Protein AF-A0A2V8HJT6-F1 (afdb_monomer_lite)

Foldseek 3Di:
DCVVCPPDHDCPPPDDDPVCVVVVVVVVLVVVQVVCCVPPVDHRPCPVPVQVVQFDDDDDDDDPPDDPCVVCVVVGGHDPDPPDD

Sequence (85 aa):
MSESMGPIADRSREHLGPSDIMIIRTRMRLIRAVQAFRDRRETPVGVDDPARYRQHSGSIILPRSADWAEATRDLRMAPVEESKV

Secondary structure (DSSP, 8-state):
--GGG-SS---TT----GGGHHHHHHHHHHHHHHHHHHHH-PPPTTTT-GGGG-BPP------TTS-HHHHTTTTTBPP------

Structure (mmCIF, N/CA/C/O backbone):
data_AF-A0A2V8HJT6-F1
#
_entry.id   AF-A0A2V8HJT6-F1
#
loop_
_atom_site.group_PDB
_atom_site.id
_atom_site.type_symbol
_atom_site.label_atom_id
_atom_site.label_alt_id
_atom_site.label_comp_id
_atom_site.label_asym_id
_atom_site.label_entity_id
_atom_site.label_seq_id
_atom_site.pdbx_PDB_ins_code
_atom_site.Cartn_x
_atom_site.Cartn_y
_atom_site.Cartn_z
_atom_site.occupancy
_atom_site.B_iso_or_equiv
_atom_site.auth_seq_id
_atom_site.auth_comp_id
_atom_site.auth_asym_id
_atom_site.auth_atom_id
_atom_site.pdbx_PDB_model_num
ATOM 1 N N . MET A 1 1 ? 12.032 2.155 7.453 1.00 50.84 1 MET A N 1
ATOM 2 C CA . MET A 1 1 ? 12.318 2.596 8.832 1.00 50.84 1 MET A CA 1
ATOM 3 C C . MET A 1 1 ? 11.008 2.508 9.604 1.00 50.84 1 MET A C 1
ATOM 5 O O 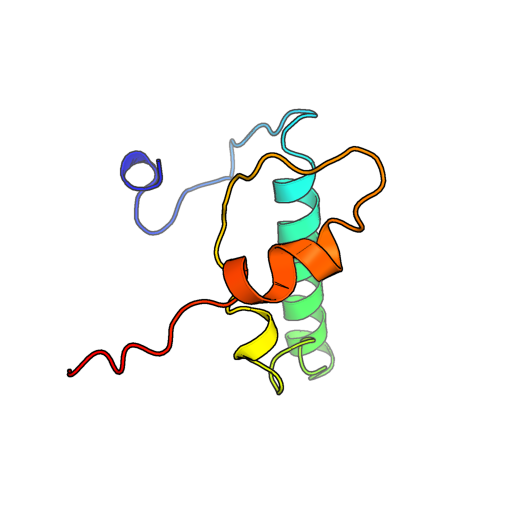. MET A 1 1 ? 10.208 3.427 9.536 1.00 50.84 1 MET A O 1
ATOM 9 N N . SER A 1 2 ? 10.735 1.348 10.204 1.00 64.00 2 SER A N 1
ATOM 10 C CA . SER A 1 2 ? 9.500 1.092 10.974 1.00 64.00 2 SER A CA 1
ATOM 11 C C . SER A 1 2 ? 9.792 0.876 12.460 1.00 64.00 2 SER A C 1
ATOM 13 O O . SER A 1 2 ? 8.896 0.980 13.286 1.00 64.00 2 SER A O 1
ATOM 15 N N . GLU A 1 3 ? 11.057 0.627 12.803 1.00 73.69 3 GLU A N 1
ATOM 16 C CA . GLU A 1 3 ? 11.504 0.307 14.160 1.00 73.69 3 GLU A CA 1
ATOM 17 C C . GLU A 1 3 ? 11.308 1.481 15.132 1.00 73.69 3 GLU A C 1
ATOM 19 O O . GLU A 1 3 ? 10.953 1.266 16.285 1.00 73.69 3 GLU A O 1
ATOM 24 N N . SER A 1 4 ? 11.445 2.730 14.667 1.00 80.44 4 SER A N 1
ATOM 25 C CA . SER A 1 4 ? 11.281 3.931 15.501 1.00 80.44 4 SER A CA 1
ATOM 26 C C . SER A 1 4 ? 9.826 4.320 15.780 1.00 80.44 4 SER A C 1
ATOM 28 O O . SER A 1 4 ? 9.567 5.047 16.734 1.00 80.44 4 SER A O 1
ATOM 30 N N . MET A 1 5 ? 8.867 3.858 14.970 1.00 84.12 5 MET A N 1
ATOM 31 C CA . MET A 1 5 ? 7.445 4.193 15.143 1.00 84.12 5 MET A CA 1
ATOM 32 C C . MET A 1 5 ? 6.748 3.306 16.185 1.00 84.12 5 MET A C 1
ATOM 34 O O . MET A 1 5 ? 5.614 3.590 16.571 1.00 84.12 5 MET A O 1
ATOM 38 N N . GLY A 1 6 ? 7.418 2.240 16.632 1.00 82.38 6 GLY A N 1
ATOM 39 C CA . GLY A 1 6 ? 6.853 1.245 17.532 1.00 82.38 6 GLY A CA 1
ATOM 40 C C . GLY A 1 6 ? 5.814 0.329 16.864 1.00 82.38 6 GLY A C 1
ATOM 41 O O . GLY A 1 6 ? 5.497 0.475 15.681 1.00 82.38 6 GLY A O 1
ATOM 42 N N . PRO A 1 7 ? 5.271 -0.640 17.622 1.00 85.25 7 PRO A N 1
ATOM 43 C CA . PRO A 1 7 ? 4.331 -1.636 17.102 1.00 85.25 7 PRO A CA 1
ATOM 44 C C . PRO A 1 7 ? 2.991 -1.026 16.667 1.00 85.25 7 PRO A C 1
ATOM 46 O O . PRO A 1 7 ? 2.375 -1.494 15.712 1.00 85.25 7 PRO A O 1
ATOM 49 N N . ILE A 1 8 ? 2.544 0.032 17.350 1.00 88.31 8 ILE A N 1
ATOM 50 C CA . ILE A 1 8 ? 1.348 0.803 17.004 1.00 88.31 8 ILE A CA 1
ATOM 51 C C . ILE A 1 8 ? 1.721 2.281 17.073 1.00 88.31 8 ILE A C 1
ATOM 53 O O . ILE A 1 8 ? 1.930 2.826 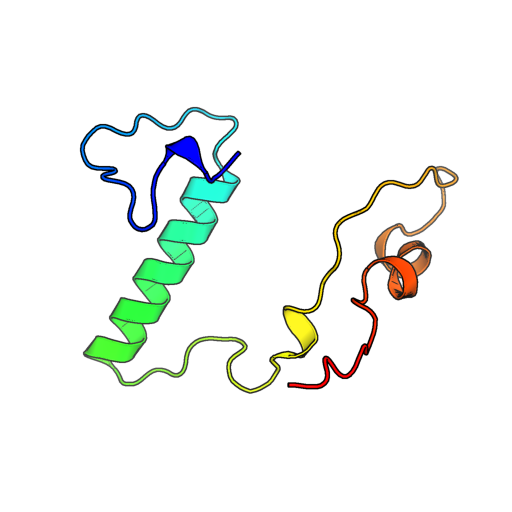18.153 1.00 88.31 8 ILE A O 1
ATOM 57 N N . ALA A 1 9 ? 1.799 2.924 15.911 1.00 86.88 9 ALA A N 1
ATOM 58 C CA . ALA A 1 9 ? 2.105 4.345 15.817 1.00 86.88 9 ALA A CA 1
ATOM 59 C C . ALA A 1 9 ? 0.869 5.196 16.160 1.00 86.88 9 ALA A C 1
ATOM 61 O O . ALA A 1 9 ? -0.185 5.019 15.539 1.00 86.88 9 ALA A O 1
ATOM 62 N N . ASP A 1 10 ? 1.009 6.162 17.074 1.00 89.50 10 ASP A N 1
ATOM 63 C CA . ASP A 1 10 ? 0.024 7.239 17.229 1.00 89.50 10 ASP A CA 1
ATOM 64 C C . ASP A 1 10 ? 0.122 8.189 16.027 1.00 89.50 10 ASP A C 1
ATOM 66 O O . ASP A 1 10 ? 1.162 8.798 15.770 1.00 89.50 10 ASP A O 1
ATOM 70 N N . ARG A 1 11 ? -0.972 8.297 15.268 1.00 90.00 11 ARG A N 1
ATOM 71 C CA . ARG A 1 11 ? -1.053 9.122 14.054 1.00 90.00 11 ARG A CA 1
ATOM 72 C C . ARG A 1 11 ? -1.948 10.346 14.204 1.00 90.00 11 ARG A C 1
ATOM 74 O O . ARG A 1 11 ?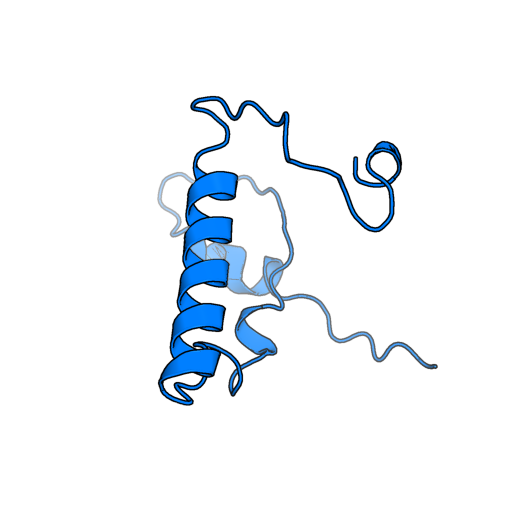 -2.220 11.015 13.213 1.00 90.00 11 ARG A O 1
ATOM 81 N N . SER A 1 12 ? -2.383 10.669 15.423 1.00 90.25 12 SER A N 1
ATOM 82 C CA . SER A 1 12 ? -3.244 11.828 15.706 1.00 90.25 12 SER A CA 1
ATOM 83 C C . SER A 1 12 ? -2.628 13.169 15.283 1.00 90.25 12 SER A C 1
ATOM 85 O O . SER A 1 12 ? -3.352 14.126 15.020 1.00 90.25 12 SER A O 1
ATOM 87 N N . ARG A 1 13 ? -1.293 13.233 15.187 1.00 89.62 13 ARG A N 1
ATOM 88 C CA . ARG A 1 13 ? -0.517 14.426 14.809 1.00 89.62 13 ARG A CA 1
ATOM 89 C C . ARG A 1 13 ? 0.237 14.280 13.483 1.00 89.62 13 ARG A C 1
ATOM 91 O O . ARG A 1 13 ? 1.136 15.073 13.198 1.00 89.62 13 ARG A O 1
ATOM 98 N N . GLU A 1 14 ? -0.065 13.251 12.696 1.00 92.56 14 GLU A N 1
ATOM 99 C CA . GLU A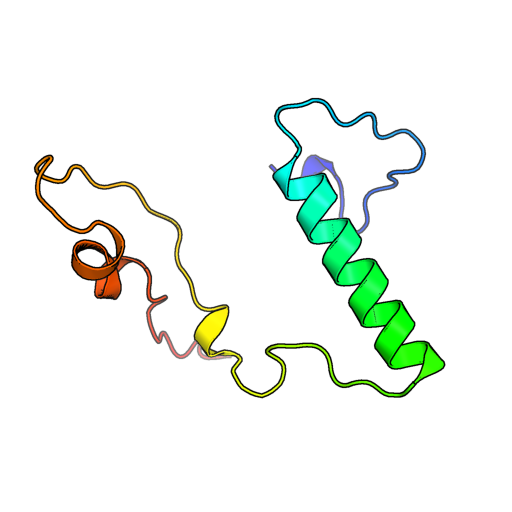 1 14 ? 0.613 13.001 11.422 1.00 92.56 14 GLU A CA 1
ATOM 100 C C . GLU A 1 14 ? 0.164 14.023 10.363 1.00 92.56 14 GLU A C 1
ATOM 102 O O . GLU A 1 14 ? -1.030 14.207 10.133 1.00 92.56 14 GLU A O 1
ATOM 107 N N . HIS A 1 15 ? 1.125 14.676 9.703 1.00 94.25 15 HIS A N 1
ATOM 108 C CA . HIS A 1 15 ? 0.877 15.637 8.626 1.00 94.25 15 HIS A CA 1
ATOM 109 C C . HIS A 1 15 ? 1.485 15.098 7.328 1.00 94.25 15 HIS A C 1
ATOM 111 O O . HIS A 1 15 ? 2.693 15.187 7.122 1.00 94.25 15 HIS A O 1
ATOM 117 N N . LEU A 1 16 ? 0.648 14.501 6.478 1.00 95.31 16 LEU A N 1
ATOM 118 C CA . LEU A 1 16 ? 1.072 13.890 5.216 1.00 95.31 16 LEU A CA 1
ATOM 119 C C . LEU A 1 16 ? 1.196 14.940 4.105 1.00 95.31 16 LEU A C 1
ATOM 121 O O . LEU A 1 16 ? 0.303 15.770 3.922 1.00 95.31 16 LEU A O 1
ATOM 125 N N . GLY A 1 17 ? 2.296 14.883 3.355 1.00 96.06 17 GLY A N 1
ATOM 126 C CA . GLY A 1 17 ? 2.559 15.757 2.217 1.00 96.06 17 GLY A CA 1
ATOM 127 C C . GLY A 1 17 ? 2.112 15.156 0.876 1.00 96.06 17 GLY A C 1
ATOM 128 O O . GLY A 1 17 ? 1.616 14.029 0.812 1.00 96.06 17 GLY A O 1
ATOM 129 N N . PRO A 1 18 ? 2.317 15.874 -0.245 1.00 96.81 18 PRO A N 1
ATOM 130 C CA . PRO A 1 18 ? 1.940 15.393 -1.578 1.00 96.81 18 PRO A CA 1
ATOM 131 C C . PRO A 1 18 ? 2.618 14.076 -1.994 1.00 96.81 18 PRO A C 1
ATOM 133 O O . PRO A 1 18 ? 2.008 13.261 -2.686 1.00 96.81 18 PRO A O 1
ATOM 136 N N . SER A 1 19 ? 3.857 13.837 -1.551 1.00 96.88 19 SER A N 1
ATOM 137 C CA . SER A 1 19 ? 4.595 12.588 -1.801 1.00 96.88 19 SER A CA 1
ATOM 138 C C . SER A 1 19 ? 3.957 11.364 -1.137 1.00 96.88 19 SER A C 1
ATOM 140 O O . SER A 1 19 ? 4.143 10.242 -1.602 1.00 96.88 19 SER A O 1
ATOM 142 N N . ASP A 1 20 ? 3.147 11.567 -0.097 1.00 96.62 20 ASP A N 1
ATOM 143 C CA . ASP A 1 20 ? 2.520 10.505 0.693 1.00 96.62 20 ASP A CA 1
ATOM 144 C C . ASP A 1 20 ? 1.171 10.049 0.119 1.00 96.62 20 ASP A C 1
ATOM 146 O O . ASP A 1 20 ? 0.399 9.341 0.772 1.00 96.62 20 ASP A O 1
ATOM 150 N N . ILE A 1 21 ? 0.859 10.419 -1.126 1.00 97.38 21 ILE A N 1
ATOM 151 C CA . ILE A 1 21 ? -0.428 10.117 -1.762 1.00 97.38 21 ILE A CA 1
ATOM 152 C C . ILE A 1 21 ? -0.780 8.623 -1.728 1.00 97.38 21 ILE A C 1
ATOM 154 O O . ILE A 1 21 ? -1.947 8.260 -1.553 1.00 97.38 21 ILE A O 1
ATOM 158 N N . MET A 1 22 ? 0.217 7.741 -1.837 1.00 96.38 22 MET A N 1
ATOM 159 C CA . MET A 1 22 ? 0.001 6.295 -1.751 1.00 96.38 22 MET A CA 1
ATOM 160 C C . MET A 1 22 ? -0.335 5.834 -0.331 1.00 96.38 22 MET A C 1
ATOM 162 O O . MET A 1 22 ? -1.165 4.937 -0.178 1.00 96.38 22 MET A O 1
ATOM 166 N N . ILE A 1 23 ? 0.216 6.476 0.704 1.00 94.75 23 ILE A N 1
ATOM 167 C CA . ILE A 1 23 ? -0.148 6.216 2.104 1.00 94.75 23 ILE A CA 1
ATOM 168 C C . ILE A 1 23 ? -1.616 6.590 2.319 1.00 94.75 23 ILE A C 1
ATOM 170 O O . ILE A 1 23 ? -2.396 5.771 2.812 1.00 94.75 23 ILE A O 1
ATOM 174 N N . ILE A 1 24 ? -2.012 7.789 1.878 1.00 96.25 24 ILE A N 1
ATOM 175 C CA . ILE A 1 24 ? -3.386 8.293 2.005 1.00 96.25 24 ILE A CA 1
ATOM 176 C C . ILE A 1 24 ? -4.369 7.345 1.309 1.00 96.25 24 ILE A C 1
ATOM 178 O O . ILE A 1 24 ? -5.315 6.854 1.928 1.00 96.25 24 ILE A O 1
ATOM 182 N N . ARG A 1 25 ? -4.134 7.037 0.026 1.00 97.00 25 ARG A N 1
ATOM 183 C CA . ARG A 1 25 ? -5.030 6.186 -0.775 1.00 97.00 25 ARG A CA 1
ATOM 184 C C . ARG A 1 25 ? -5.164 4.780 -0.198 1.00 97.00 25 ARG A C 1
ATOM 186 O O . ARG A 1 25 ? -6.278 4.264 -0.106 1.00 97.00 25 ARG A O 1
ATOM 193 N N . THR A 1 26 ? -4.050 4.181 0.218 1.00 94.69 26 THR A N 1
ATOM 194 C CA . THR A 1 26 ? -4.043 2.824 0.779 1.00 94.69 26 THR A CA 1
ATOM 195 C C . THR A 1 26 ? -4.827 2.776 2.086 1.00 94.69 26 THR A C 1
ATOM 197 O O . THR A 1 26 ? -5.721 1.943 2.233 1.00 94.69 26 THR A O 1
ATOM 200 N N . ARG A 1 27 ? -4.577 3.714 3.009 1.00 95.38 27 ARG A N 1
ATOM 201 C CA . ARG A 1 27 ? -5.298 3.768 4.290 1.00 95.38 27 ARG A CA 1
ATOM 202 C C . ARG A 1 27 ? -6.791 4.009 4.099 1.00 95.38 27 ARG A C 1
ATOM 204 O O . ARG A 1 27 ? -7.594 3.315 4.714 1.00 95.38 27 ARG A O 1
ATOM 211 N N . MET A 1 28 ? -7.173 4.915 3.198 1.00 95.81 28 MET A N 1
ATOM 212 C CA . MET A 1 28 ? -8.583 5.145 2.871 1.00 95.81 28 MET A CA 1
ATOM 213 C C . MET A 1 28 ? -9.261 3.883 2.329 1.00 95.81 28 MET A C 1
ATOM 215 O O . MET A 1 28 ? -10.410 3.610 2.675 1.00 95.81 28 MET A O 1
ATOM 219 N N . ARG A 1 29 ? -8.567 3.088 1.505 1.00 94.62 29 ARG A N 1
ATOM 220 C CA . ARG A 1 29 ? -9.114 1.826 0.994 1.00 94.62 29 ARG A CA 1
ATOM 221 C C . ARG A 1 29 ? -9.295 0.785 2.099 1.00 94.62 29 ARG A C 1
ATOM 223 O O . ARG A 1 29 ? -10.339 0.142 2.129 1.00 94.62 29 ARG A O 1
ATOM 230 N N . LEU A 1 30 ? -8.338 0.666 3.020 1.00 94.25 30 LEU A N 1
ATOM 231 C CA . LEU A 1 30 ? -8.439 -0.241 4.169 1.00 94.25 30 LEU A CA 1
ATOM 232 C C . LEU A 1 30 ? -9.587 0.151 5.109 1.00 94.25 30 LEU A C 1
ATOM 234 O O . LEU A 1 30 ? -10.400 -0.698 5.459 1.00 94.25 30 LEU A O 1
ATOM 238 N N . ILE A 1 31 ? -9.710 1.437 5.455 1.00 95.75 31 ILE A N 1
ATOM 239 C CA . ILE A 1 31 ? -10.793 1.939 6.319 1.00 95.75 31 ILE A CA 1
ATOM 240 C C . ILE A 1 31 ? -12.160 1.641 5.699 1.00 95.75 31 ILE A C 1
ATOM 242 O O . ILE A 1 31 ? -13.042 1.117 6.376 1.00 95.75 31 ILE A O 1
ATOM 246 N N . ARG A 1 32 ? -12.325 1.917 4.399 1.00 96.62 32 ARG A N 1
ATOM 247 C CA . ARG A 1 32 ? -13.573 1.625 3.680 1.00 96.62 32 ARG A CA 1
ATOM 248 C C . ARG A 1 32 ? -13.896 0.133 3.666 1.00 96.62 32 ARG A C 1
ATOM 250 O O . ARG A 1 32 ? -15.050 -0.219 3.873 1.00 96.62 32 ARG A O 1
ATOM 257 N N . ALA A 1 33 ? -12.901 -0.730 3.451 1.00 95.75 33 ALA A N 1
ATOM 258 C CA . ALA A 1 33 ? -13.095 -2.179 3.478 1.00 95.75 33 ALA A CA 1
ATOM 259 C C . ALA A 1 33 ? -13.540 -2.667 4.866 1.00 95.75 33 ALA A C 1
ATOM 261 O O . ALA A 1 33 ? -14.485 -3.443 4.969 1.00 95.75 33 ALA A O 1
ATOM 262 N N . VAL A 1 34 ? -12.926 -2.154 5.938 1.00 96.25 34 VAL A N 1
ATOM 263 C CA . VAL A 1 34 ? -13.311 -2.485 7.319 1.00 96.25 34 VAL A CA 1
ATOM 264 C C . VAL A 1 34 ? -14.728 -2.003 7.637 1.00 96.25 34 VAL A C 1
ATOM 266 O O . VAL A 1 34 ? -15.508 -2.752 8.218 1.00 96.25 34 VAL A O 1
ATOM 269 N N . GLN A 1 35 ? -15.088 -0.781 7.235 1.00 97.81 35 GLN A N 1
ATOM 270 C CA . GLN A 1 35 ? -16.444 -0.248 7.416 1.00 97.81 35 GLN A CA 1
ATOM 271 C C . GLN A 1 35 ? -17.483 -1.077 6.650 1.00 97.81 35 GLN A C 1
ATOM 273 O O . GLN A 1 35 ? -18.498 -1.464 7.220 1.00 97.81 35 GLN A O 1
ATOM 278 N N . ALA A 1 36 ? -17.211 -1.408 5.384 1.00 97.62 36 ALA A N 1
ATOM 279 C CA . ALA A 1 36 ? -18.083 -2.245 4.563 1.00 97.62 36 ALA A CA 1
ATOM 280 C C . ALA A 1 36 ? -18.282 -3.643 5.168 1.00 97.62 36 ALA A C 1
ATOM 282 O O . ALA A 1 36 ? -19.410 -4.132 5.244 1.00 97.62 36 ALA A O 1
ATOM 283 N N . PHE A 1 37 ? -17.209 -4.257 5.665 1.00 97.50 37 PHE A N 1
ATOM 284 C CA . PHE A 1 37 ? -17.289 -5.540 6.349 1.00 97.50 37 PHE A CA 1
ATOM 285 C C . PHE A 1 37 ? -18.100 -5.447 7.650 1.00 97.50 37 PHE A C 1
ATOM 287 O O . PHE A 1 37 ? -19.001 -6.253 7.871 1.00 97.50 37 PHE A O 1
ATOM 294 N N . ARG A 1 38 ? -17.832 -4.441 8.493 1.00 98.06 38 ARG A N 1
ATOM 295 C CA . ARG A 1 38 ? -18.552 -4.220 9.757 1.00 98.06 38 ARG A CA 1
ATOM 296 C C . ARG A 1 38 ? -20.052 -4.013 9.533 1.00 98.06 38 ARG A C 1
ATOM 298 O O . ARG A 1 38 ? -20.853 -4.628 10.229 1.00 98.06 38 ARG A O 1
ATOM 305 N N . ASP A 1 39 ? -20.413 -3.162 8.574 1.00 98.38 39 ASP A N 1
ATOM 306 C CA . ASP A 1 39 ? -21.791 -2.689 8.400 1.00 98.38 39 ASP A CA 1
ATOM 307 C C . ASP A 1 39 ? -22.629 -3.621 7.511 1.00 98.38 39 ASP A C 1
ATOM 309 O O . ASP A 1 39 ? -23.840 -3.722 7.693 1.00 98.38 39 ASP A O 1
ATOM 313 N N . ARG A 1 40 ? -22.003 -4.305 6.540 1.00 97.94 40 ARG A N 1
ATOM 314 C CA . ARG A 1 40 ? -22.702 -5.113 5.521 1.00 97.94 40 ARG A CA 1
ATOM 315 C C . ARG A 1 40 ? -22.188 -6.542 5.364 1.00 97.94 40 ARG A C 1
ATOM 317 O O . ARG A 1 40 ? -22.695 -7.251 4.502 1.00 97.94 40 ARG A O 1
ATOM 324 N N . ARG A 1 41 ? -21.196 -6.976 6.152 1.00 97.00 41 ARG A N 1
ATOM 325 C CA . ARG A 1 41 ? -20.521 -8.285 5.996 1.00 97.00 41 ARG A CA 1
ATOM 326 C C . ARG A 1 41 ? -19.910 -8.477 4.599 1.00 97.00 41 ARG A C 1
ATOM 328 O O . ARG A 1 41 ? -19.760 -9.602 4.137 1.00 97.00 41 ARG A O 1
ATOM 335 N N . GLU A 1 42 ? -19.560 -7.385 3.921 1.00 97.25 42 GLU A N 1
ATOM 336 C CA . GLU A 1 42 ? -18.949 -7.433 2.593 1.00 97.25 42 GLU A CA 1
ATOM 337 C C . GLU A 1 42 ? -17.508 -7.944 2.699 1.00 97.25 42 GLU A C 1
ATOM 339 O O . GLU A 1 42 ? -16.671 -7.306 3.342 1.00 97.25 42 GLU A O 1
ATOM 344 N N . THR A 1 43 ? -17.219 -9.097 2.087 1.00 94.62 43 THR A N 1
ATOM 345 C CA . THR A 1 43 ? -15.876 -9.688 2.081 1.00 94.62 43 THR A CA 1
ATOM 346 C C . THR A 1 43 ? -14.876 -8.726 1.431 1.00 94.62 43 THR A C 1
ATOM 348 O O . THR A 1 43 ? -15.076 -8.325 0.281 1.00 94.62 43 THR A O 1
ATOM 351 N N . PRO A 1 44 ? -13.782 -8.350 2.122 1.00 91.56 44 PRO A N 1
ATOM 352 C CA . PRO A 1 44 ? -12.749 -7.513 1.530 1.00 91.56 44 PRO A CA 1
ATOM 353 C C . PRO A 1 44 ? -12.146 -8.138 0.266 1.00 91.56 44 PRO A C 1
ATOM 355 O O . PRO A 1 44 ? -11.906 -9.341 0.189 1.00 91.56 44 PRO A O 1
ATOM 358 N N . VAL A 1 45 ? -11.853 -7.300 -0.730 1.00 86.56 45 VAL A N 1
ATOM 359 C CA . VAL A 1 45 ? -11.209 -7.749 -1.974 1.00 86.56 45 VAL A CA 1
ATOM 360 C C . VAL A 1 45 ? -9.864 -8.404 -1.664 1.00 86.56 45 VAL A C 1
ATOM 362 O O . VAL A 1 45 ? -9.054 -7.809 -0.959 1.00 86.56 45 VAL A O 1
ATOM 365 N N . GLY A 1 46 ? -9.622 -9.574 -2.262 1.00 86.00 46 GLY A N 1
ATOM 366 C CA . GLY A 1 46 ? -8.344 -10.292 -2.213 1.00 86.00 46 GLY A CA 1
ATOM 367 C C . GLY A 1 46 ? -8.215 -11.317 -1.085 1.00 86.00 46 GLY A C 1
ATOM 368 O O . GLY A 1 46 ? -7.203 -12.006 -1.040 1.00 86.00 46 GLY A O 1
ATOM 369 N N . VAL A 1 47 ? -9.231 -11.468 -0.224 1.00 89.19 47 VAL A N 1
ATOM 370 C CA . VAL A 1 47 ? -9.252 -12.507 0.827 1.00 89.19 47 VAL A CA 1
ATOM 371 C C . VAL A 1 47 ? -9.070 -13.911 0.239 1.00 89.19 47 VAL A C 1
ATOM 373 O O . VAL A 1 47 ? -8.265 -14.681 0.753 1.00 89.19 47 VAL A O 1
ATOM 376 N N . ASP A 1 48 ? -9.746 -14.207 -0.872 1.00 90.38 48 ASP A N 1
ATOM 377 C CA . ASP A 1 48 ? -9.726 -15.536 -1.502 1.00 90.38 48 ASP A CA 1
ATOM 378 C C . ASP A 1 48 ? -8.528 -15.762 -2.445 1.00 90.38 48 ASP A C 1
ATOM 380 O O . ASP A 1 48 ? -8.355 -16.853 -2.980 1.00 90.38 48 ASP A O 1
ATOM 384 N N . ASP A 1 49 ? -7.693 -14.741 -2.668 1.00 89.12 49 ASP A N 1
ATOM 385 C CA . ASP A 1 49 ? -6.522 -14.822 -3.552 1.00 89.12 49 ASP A 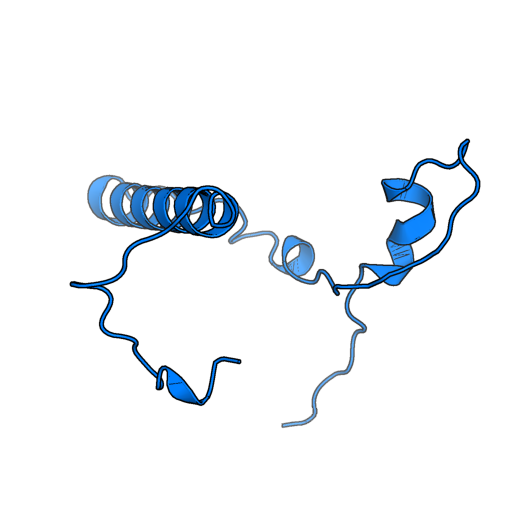CA 1
ATOM 386 C C . ASP A 1 49 ? -5.289 -14.172 -2.892 1.00 89.12 49 ASP A C 1
ATOM 388 O O . ASP A 1 49 ? -4.806 -13.117 -3.328 1.00 89.12 49 ASP A O 1
ATOM 392 N N . PRO A 1 50 ? -4.761 -14.784 -1.810 1.00 83.81 50 PRO A N 1
ATOM 393 C CA . PRO A 1 50 ? -3.633 -14.235 -1.061 1.00 83.81 50 PRO A CA 1
ATOM 394 C C . PRO A 1 50 ? -2.346 -14.158 -1.896 1.00 83.81 50 PRO A C 1
ATOM 396 O O . PRO A 1 50 ? -1.464 -13.346 -1.603 1.00 83.81 50 PRO A O 1
ATOM 399 N N . ALA A 1 51 ? -2.236 -14.955 -2.967 1.00 83.56 51 ALA A N 1
ATOM 400 C CA . ALA A 1 51 ? -1.092 -14.937 -3.874 1.00 83.56 51 ALA A CA 1
ATOM 401 C C . ALA A 1 51 ? -0.896 -13.564 -4.540 1.00 83.56 51 ALA A C 1
ATOM 403 O O . ALA A 1 51 ? 0.242 -13.177 -4.813 1.00 83.56 51 ALA A O 1
ATOM 404 N N . ARG A 1 52 ? -1.963 -12.769 -4.713 1.00 84.69 52 ARG A N 1
ATOM 405 C CA . ARG A 1 52 ? -1.864 -11.401 -5.257 1.00 84.69 52 ARG A CA 1
ATOM 406 C C . ARG A 1 52 ? -1.056 -10.443 -4.392 1.00 84.69 52 ARG A C 1
ATOM 408 O O . ARG A 1 52 ? -0.522 -9.472 -4.922 1.00 84.69 52 ARG A O 1
ATOM 415 N N . TYR A 1 53 ? -0.946 -10.699 -3.090 1.00 84.69 53 TYR A N 1
ATOM 416 C CA . TYR A 1 53 ? -0.165 -9.863 -2.176 1.00 84.69 53 TYR A CA 1
ATOM 417 C C . TYR A 1 53 ? 1.296 -10.301 -2.058 1.00 84.69 53 TYR A C 1
ATOM 419 O O . TYR A 1 53 ? 2.100 -9.579 -1.471 1.00 84.69 53 TYR A O 1
ATOM 427 N N . ARG A 1 54 ? 1.672 -11.445 -2.646 1.00 85.75 54 ARG A N 1
ATOM 428 C CA . ARG A 1 54 ? 3.047 -11.969 -2.649 1.00 85.75 54 ARG A CA 1
ATOM 429 C C . ARG A 1 54 ? 3.914 -11.294 -3.713 1.00 85.75 54 ARG A C 1
ATOM 431 O O . ARG A 1 54 ? 4.516 -11.962 -4.552 1.00 85.75 54 ARG A O 1
ATOM 438 N N . GLN A 1 55 ? 3.948 -9.966 -3.687 1.00 86.94 55 GLN A N 1
ATOM 439 C CA . GLN A 1 55 ? 4.753 -9.165 -4.600 1.00 86.94 55 GLN A CA 1
ATOM 440 C C . GLN A 1 55 ? 6.038 -8.703 -3.905 1.00 86.94 55 GLN A C 1
ATOM 442 O O . GLN A 1 55 ? 5.983 -8.107 -2.830 1.00 86.94 55 GLN A O 1
ATOM 447 N N . HIS A 1 56 ? 7.188 -8.963 -4.518 1.00 84.12 56 HIS A N 1
ATOM 448 C CA . HIS A 1 56 ? 8.489 -8.488 -4.062 1.00 84.12 56 HIS A CA 1
ATOM 449 C C . HIS A 1 56 ? 8.830 -7.152 -4.737 1.00 84.12 56 HIS A C 1
ATOM 451 O O . HIS A 1 56 ? 8.589 -6.963 -5.933 1.00 84.12 56 HIS A O 1
ATOM 457 N N . SER A 1 57 ? 9.377 -6.205 -3.972 1.00 84.69 57 SER A N 1
ATOM 458 C CA . SER A 1 57 ? 9.867 -4.941 -4.526 1.00 84.69 57 SER A CA 1
ATOM 459 C C . SER A 1 57 ? 11.225 -5.143 -5.197 1.00 84.69 57 SER A C 1
ATOM 461 O O . SER A 1 57 ? 12.033 -5.966 -4.785 1.00 84.69 57 SER A O 1
ATOM 463 N N . GLY A 1 58 ? 11.514 -4.388 -6.249 1.00 86.88 58 GLY A N 1
ATOM 464 C CA . GLY A 1 58 ? 12.779 -4.530 -6.959 1.00 86.88 58 GLY A CA 1
ATOM 465 C C . GLY A 1 58 ? 13.065 -3.344 -7.859 1.00 86.88 58 GLY A C 1
ATOM 466 O O . GLY A 1 58 ? 12.224 -2.463 -8.038 1.00 86.88 58 GLY A O 1
ATOM 467 N N . SER A 1 59 ? 14.268 -3.335 -8.421 1.00 90.12 59 SER A N 1
ATOM 468 C CA . SER A 1 59 ? 14.700 -2.359 -9.415 1.00 90.12 59 SER A CA 1
ATOM 469 C C . SER A 1 59 ? 15.434 -3.082 -10.537 1.00 90.12 59 SER A C 1
ATOM 471 O O . SER A 1 59 ? 16.223 -3.989 -10.278 1.00 90.12 59 SER A O 1
ATOM 473 N N . ILE A 1 60 ? 15.155 -2.697 -11.779 1.00 93.00 60 ILE A N 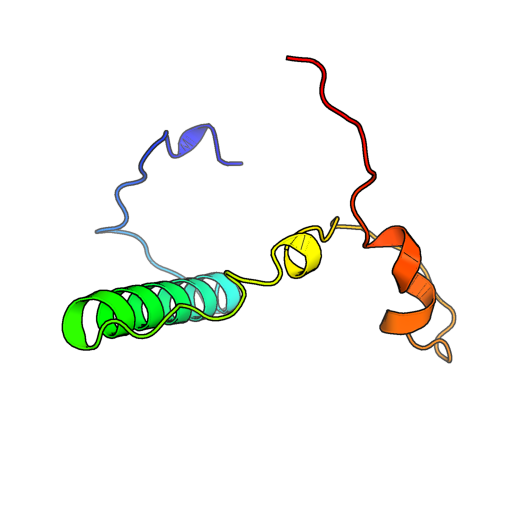1
ATOM 474 C CA . ILE A 1 60 ? 15.759 -3.265 -12.985 1.00 93.00 60 ILE A CA 1
ATOM 475 C C . ILE A 1 60 ? 15.798 -2.203 -14.084 1.00 93.00 60 ILE A C 1
ATOM 477 O O . ILE A 1 60 ? 14.925 -1.338 -14.160 1.00 93.00 60 ILE A O 1
ATOM 481 N N . ILE A 1 61 ? 16.817 -2.273 -14.938 1.00 96.12 61 ILE A N 1
ATOM 482 C CA . ILE A 1 61 ? 16.935 -1.440 -16.135 1.00 96.12 61 ILE A CA 1
ATOM 483 C C . ILE A 1 61 ? 16.398 -2.245 -17.318 1.00 96.12 61 ILE A C 1
ATOM 485 O O . ILE A 1 61 ? 16.893 -3.333 -17.601 1.00 96.12 61 ILE A O 1
ATOM 489 N N . LEU A 1 62 ? 15.398 -1.703 -18.012 1.00 96.38 62 LEU A N 1
ATOM 490 C CA . LEU A 1 62 ? 14.796 -2.317 -19.194 1.00 96.38 62 LEU A CA 1
ATOM 491 C C . LEU A 1 62 ? 15.004 -1.431 -20.432 1.00 96.38 62 LEU A C 1
ATOM 493 O O . LEU A 1 62 ? 15.046 -0.202 -20.304 1.00 96.38 62 LEU A O 1
ATOM 497 N N . PRO A 1 63 ? 15.089 -2.016 -21.641 1.00 97.19 63 PRO A N 1
ATOM 498 C CA . PRO A 1 63 ? 14.965 -1.257 -22.880 1.00 97.19 63 PRO A CA 1
ATOM 499 C C . PRO A 1 63 ? 13.650 -0.470 -22.913 1.00 97.19 63 PRO A C 1
ATOM 501 O O . PRO A 1 63 ? 12.621 -0.947 -22.440 1.00 97.19 63 PRO A O 1
ATOM 504 N N . ARG A 1 64 ? 13.652 0.718 -23.531 1.00 96.19 64 ARG A N 1
ATOM 505 C CA . ARG A 1 64 ? 12.475 1.611 -23.580 1.00 96.19 64 ARG A CA 1
ATOM 506 C C . ARG A 1 64 ? 11.222 0.956 -24.174 1.00 96.19 64 ARG A C 1
ATOM 508 O O . ARG A 1 64 ? 10.117 1.347 -23.821 1.00 96.19 64 ARG A O 1
ATOM 515 N N . SER A 1 65 ? 11.397 0.018 -25.099 1.00 97.06 65 SER A N 1
ATOM 516 C CA . SER A 1 65 ? 10.309 -0.682 -25.788 1.00 97.06 65 SER A CA 1
ATOM 517 C C . SER A 1 65 ? 9.727 -1.860 -25.003 1.00 97.06 65 SER A C 1
ATOM 519 O O . SER A 1 65 ? 8.749 -2.446 -25.458 1.00 97.06 65 SER A O 1
ATOM 521 N N . ALA A 1 66 ? 10.320 -2.244 -23.871 1.00 96.56 66 ALA A N 1
ATOM 522 C CA . ALA A 1 66 ? 9.853 -3.388 -23.103 1.00 96.56 66 ALA A CA 1
ATOM 523 C C . ALA A 1 66 ? 8.576 -3.051 -22.318 1.00 96.56 66 ALA A C 1
ATOM 525 O O . ALA A 1 66 ? 8.477 -1.994 -21.691 1.00 96.56 66 ALA A O 1
ATOM 526 N N . ASP A 1 67 ? 7.628 -3.990 -22.291 1.00 96.31 67 ASP A N 1
ATOM 527 C CA . ASP A 1 67 ? 6.548 -3.969 -21.309 1.00 96.31 67 ASP A CA 1
ATOM 528 C C . ASP A 1 67 ? 7.133 -4.329 -19.940 1.00 96.31 67 ASP A C 1
ATOM 530 O O . ASP A 1 67 ? 7.613 -5.443 -19.719 1.00 96.31 67 ASP A O 1
ATOM 534 N N . TRP A 1 68 ? 7.122 -3.368 -19.019 1.00 92.75 68 TRP A N 1
ATOM 535 C CA . TRP A 1 68 ? 7.713 -3.562 -17.700 1.00 92.75 68 TRP A CA 1
ATOM 536 C C . TRP A 1 68 ? 6.976 -4.631 -16.887 1.00 92.75 68 TRP A C 1
ATOM 538 O O . TRP A 1 68 ? 7.609 -5.322 -16.092 1.00 92.75 68 TRP A O 1
ATOM 548 N N . ALA A 1 69 ? 5.658 -4.774 -17.043 1.00 91.88 69 ALA A N 1
ATOM 549 C CA . ALA A 1 69 ? 4.865 -5.685 -16.232 1.00 91.88 69 ALA A CA 1
ATOM 550 C C . ALA A 1 69 ? 5.169 -7.132 -16.618 1.00 91.88 69 ALA A C 1
ATOM 552 O O . ALA A 1 69 ? 5.342 -7.966 -15.725 1.00 91.88 69 ALA A O 1
ATOM 553 N N . GLU A 1 70 ? 5.295 -7.399 -17.918 1.00 93.94 70 GLU A N 1
ATOM 554 C CA . GLU A 1 70 ? 5.674 -8.715 -18.428 1.00 93.94 70 GLU A CA 1
ATOM 555 C C . GLU A 1 70 ? 7.149 -9.020 -18.156 1.00 93.94 70 GLU A C 1
ATOM 557 O O . GLU A 1 70 ? 7.465 -10.049 -17.563 1.00 93.94 70 GLU A O 1
ATOM 562 N N . ALA A 1 71 ? 8.053 -8.089 -18.478 1.00 93.38 71 ALA A N 1
ATOM 563 C CA . ALA A 1 71 ? 9.494 -8.287 -18.308 1.00 93.38 71 ALA A CA 1
ATOM 564 C C . ALA A 1 71 ? 9.921 -8.490 -16.842 1.00 93.38 71 ALA A C 1
ATOM 566 O O . ALA A 1 71 ? 10.988 -9.039 -16.578 1.00 93.38 71 ALA A O 1
ATOM 567 N N . THR A 1 72 ? 9.106 -8.042 -15.882 1.00 92.25 72 THR A N 1
ATOM 568 C CA . THR A 1 72 ? 9.376 -8.196 -14.442 1.00 92.25 72 THR A CA 1
ATOM 569 C C . THR A 1 72 ? 8.480 -9.217 -13.754 1.00 92.25 72 THR A C 1
ATOM 571 O O . THR A 1 72 ? 8.543 -9.326 -12.531 1.00 92.25 72 THR A O 1
ATOM 574 N N . ARG A 1 73 ? 7.641 -9.953 -14.496 1.00 89.88 73 ARG A N 1
ATOM 575 C CA . ARG A 1 73 ? 6.658 -10.893 -13.937 1.00 89.88 73 ARG A CA 1
ATOM 576 C C . ARG A 1 73 ? 7.283 -11.811 -12.889 1.00 89.88 73 ARG A C 1
ATOM 578 O O . ARG A 1 73 ? 6.827 -11.805 -11.750 1.00 89.88 73 ARG A O 1
ATOM 585 N N . ASP A 1 74 ? 8.353 -12.511 -13.249 1.00 87.31 74 ASP A N 1
ATOM 586 C CA . ASP A 1 74 ? 8.986 -13.498 -12.370 1.00 87.31 74 ASP A CA 1
ATOM 587 C C . ASP A 1 74 ? 9.758 -12.841 -11.219 1.00 87.31 74 ASP A C 1
ATOM 589 O O . ASP A 1 74 ? 9.732 -13.328 -10.093 1.00 87.31 74 ASP A O 1
ATOM 593 N N . LEU A 1 75 ? 10.371 -11.677 -11.466 1.00 87.81 75 LEU A N 1
ATOM 594 C CA . LEU A 1 75 ? 11.119 -10.916 -10.456 1.00 87.81 75 LEU A CA 1
ATOM 595 C C . LEU A 1 75 ? 10.225 -10.346 -9.350 1.00 87.81 75 LEU A C 1
ATOM 597 O O . LEU A 1 75 ? 10.696 -10.080 -8.245 1.00 87.81 75 LEU A O 1
ATOM 601 N N . ARG A 1 76 ? 8.944 -10.116 -9.652 1.00 88.12 76 ARG A N 1
ATOM 602 C CA . ARG A 1 76 ? 7.972 -9.589 -8.693 1.00 88.12 76 ARG A CA 1
ATOM 603 C C . ARG A 1 76 ? 7.316 -10.677 -7.853 1.00 88.12 76 ARG A C 1
ATOM 605 O O . ARG A 1 76 ? 6.640 -10.330 -6.894 1.00 88.12 76 ARG A O 1
ATOM 612 N N . MET A 1 77 ? 7.483 -11.960 -8.155 1.00 82.19 77 MET A N 1
ATOM 613 C CA . MET A 1 77 ? 6.881 -13.031 -7.357 1.00 82.19 77 MET A CA 1
ATOM 614 C C . MET A 1 77 ? 7.798 -13.392 -6.183 1.00 82.19 77 MET A C 1
ATOM 616 O O . MET A 1 77 ? 8.958 -13.739 -6.380 1.00 82.19 77 MET A O 1
ATOM 620 N N . ALA A 1 78 ? 7.293 -13.317 -4.947 1.00 67.12 78 ALA A N 1
ATOM 621 C CA . ALA A 1 78 ? 8.079 -13.718 -3.777 1.00 67.12 78 ALA A CA 1
ATOM 622 C C . ALA A 1 78 ? 8.363 -15.239 -3.801 1.00 67.12 78 ALA A C 1
ATOM 624 O O . ALA A 1 78 ? 7.406 -16.011 -3.961 1.00 67.12 78 ALA A O 1
ATOM 625 N N . PRO A 1 79 ? 9.620 -15.691 -3.601 1.00 64.56 79 PRO A N 1
ATOM 626 C CA . PRO A 1 79 ? 9.965 -17.111 -3.632 1.00 64.56 79 PRO A CA 1
ATOM 627 C C . PRO A 1 79 ? 9.169 -17.920 -2.597 1.00 64.56 79 PRO A C 1
ATOM 629 O O . PRO A 1 79 ? 8.747 -17.413 -1.556 1.00 64.56 79 PRO A O 1
ATOM 632 N N . VAL A 1 80 ? 8.908 -19.190 -2.911 1.00 56.72 80 VAL A N 1
ATOM 633 C CA . VAL A 1 80 ? 8.297 -20.160 -1.993 1.00 56.72 80 VAL A CA 1
ATOM 634 C C . VAL A 1 80 ? 9.415 -20.751 -1.135 1.00 56.72 80 VAL A C 1
ATOM 636 O O . VAL A 1 80 ? 9.868 -21.858 -1.393 1.00 56.72 80 VAL A O 1
ATOM 639 N N . GLU A 1 81 ? 9.908 -20.016 -0.143 1.00 54.28 81 GLU A N 1
ATOM 640 C CA . GLU A 1 81 ? 10.583 -20.687 0.968 1.00 54.28 81 GLU A CA 1
ATOM 641 C C . GLU A 1 81 ? 9.504 -21.132 1.953 1.00 54.28 81 GLU A C 1
ATOM 643 O O . GLU A 1 81 ? 8.834 -20.313 2.585 1.00 54.28 81 GLU A O 1
ATOM 648 N N . GLU A 1 82 ? 9.306 -22.448 2.052 1.00 48.56 82 GLU A N 1
ATOM 649 C CA . GLU A 1 82 ? 8.687 -23.055 3.225 1.00 48.56 82 GLU A CA 1
ATOM 650 C C . GLU A 1 82 ? 9.564 -22.701 4.426 1.00 48.56 82 GLU A C 1
ATOM 652 O O . GLU A 1 82 ? 10.566 -23.358 4.714 1.00 48.56 82 GLU A O 1
ATOM 657 N N . SER A 1 83 ? 9.221 -21.608 5.105 1.00 36.28 83 SER A N 1
ATOM 658 C CA . SER A 1 83 ? 9.804 -21.283 6.396 1.00 36.28 83 SER A CA 1
ATOM 659 C C . SER A 1 83 ? 9.397 -22.403 7.349 1.00 36.28 83 SER A C 1
ATOM 661 O O . SER A 1 83 ? 8.254 -22.477 7.802 1.00 36.28 83 SER A O 1
ATOM 663 N N . LYS A 1 84 ? 10.330 -23.334 7.569 1.00 37.56 84 LYS A N 1
ATOM 664 C CA . LYS A 1 84 ? 10.265 -24.283 8.674 1.00 37.56 84 LYS A CA 1
ATOM 665 C C . LYS A 1 84 ? 10.086 -23.468 9.952 1.00 37.56 84 LYS A C 1
ATOM 667 O O . LYS A 1 84 ? 10.885 -22.572 10.222 1.00 37.56 84 LYS A O 1
ATOM 672 N N . VAL A 1 85 ? 8.993 -23.783 10.640 1.00 38.75 85 VAL A N 1
ATOM 673 C CA . VAL A 1 85 ? 8.676 -23.382 12.016 1.00 38.75 85 VAL A CA 1
ATOM 674 C C . VAL A 1 85 ? 9.873 -23.622 12.929 1.00 38.75 85 VAL A C 1
ATOM 676 O O . VAL A 1 85 ? 10.535 -24.672 12.747 1.00 38.75 85 VAL A O 1
#

Radius of gyration: 17.71 Å; chains: 1; bounding box: 40×40×43 Å

pLDDT: mean 87.07, std 14.31, range [36.28, 98.38]